Protein AF-A0A4U7B3A9-F1 (afdb_monomer_lite)

Radius of gyration: 23.42 Å; chains: 1; bounding box: 42×22×64 Å

Secondary structure (DSSP, 8-state):
----PPPHHHHHHHHHHHHTT--HHHHHHHH---HHHHHHHHHHHHHHSSSS--GGGS-----SS-HHHHHHHHHHHHH-TT--GGG-

Foldseek 3Di:
DPPDDDDPVLLVLLVVCVVVVHDLVVSCVVSVDDSVLSVQQNVCCVPPVGSHHPPVVPPDDDPPADVVNVVVVVVVCVVPVPDDPVVD

Structure (mmCIF, N/CA/C/O backbone):
data_AF-A0A4U7B3A9-F1
#
_entry.id   AF-A0A4U7B3A9-F1
#
loop_
_atom_site.group_PDB
_atom_site.id
_atom_site.type_symbol
_atom_site.label_atom_id
_atom_site.label_alt_id
_atom_site.label_comp_id
_atom_site.label_asym_id
_atom_site.label_entity_id
_atom_site.label_seq_id
_atom_site.pdbx_PDB_ins_code
_atom_site.Cartn_x
_atom_site.Cartn_y
_atom_site.Cartn_z
_atom_site.occupancy
_atom_site.B_iso_or_equiv
_atom_site.auth_seq_id
_atom_site.auth_comp_id
_atom_site.auth_asym_id
_atom_site.auth_atom_id
_atom_site.pdbx_PDB_model_num
ATOM 1 N N . MET A 1 1 ? -1.925 -6.019 -12.274 1.00 43.41 1 MET A N 1
ATOM 2 C CA . MET A 1 1 ? -2.628 -6.300 -11.005 1.00 43.41 1 MET A CA 1
ATOM 3 C C . MET A 1 1 ? -3.332 -5.025 -10.577 1.00 43.41 1 MET A C 1
ATOM 5 O O . MET A 1 1 ? -2.653 -4.046 -10.301 1.00 43.41 1 MET A O 1
ATOM 9 N N . VAL A 1 2 ? -4.664 -4.991 -10.618 1.00 49.78 2 VAL A N 1
ATOM 10 C CA . VAL A 1 2 ? -5.436 -3.867 -10.070 1.00 49.78 2 VAL A CA 1
ATOM 11 C C . VAL A 1 2 ? -5.606 -4.158 -8.584 1.00 49.78 2 VAL A C 1
ATOM 13 O O . VAL A 1 2 ? -6.316 -5.092 -8.220 1.00 49.78 2 VAL A O 1
ATOM 16 N N . TYR A 1 3 ? -4.890 -3.436 -7.724 1.00 56.53 3 TYR A N 1
ATOM 17 C CA . TYR A 1 3 ? -5.071 -3.572 -6.281 1.00 56.53 3 TYR A CA 1
ATOM 18 C C . TYR A 1 3 ? -6.471 -3.076 -5.923 1.00 56.53 3 TYR A C 1
ATOM 20 O O . TYR A 1 3 ? -6.798 -1.907 -6.128 1.00 56.53 3 TYR A O 1
ATOM 28 N N . ARG A 1 4 ? -7.320 -3.971 -5.413 1.00 73.31 4 ARG A N 1
ATOM 29 C CA . ARG A 1 4 ? -8.648 -3.590 -4.934 1.00 73.31 4 ARG A CA 1
ATOM 30 C C . ARG A 1 4 ? -8.471 -2.824 -3.624 1.00 73.31 4 ARG A C 1
ATOM 32 O O . ARG A 1 4 ? -8.068 -3.409 -2.621 1.00 73.31 4 ARG A O 1
ATOM 39 N N . ARG A 1 5 ? -8.722 -1.514 -3.657 1.00 84.00 5 ARG A N 1
ATOM 40 C CA . ARG A 1 5 ? -8.714 -0.661 -2.460 1.00 84.00 5 ARG A CA 1
ATOM 41 C C . ARG A 1 5 ? -9.795 -1.131 -1.486 1.00 84.00 5 ARG A C 1
ATOM 43 O O . ARG A 1 5 ? -10.815 -1.684 -1.905 1.00 84.00 5 ARG A O 1
ATOM 50 N N . ILE A 1 6 ? -9.556 -0.934 -0.191 1.00 89.94 6 ILE A N 1
ATOM 51 C CA . ILE A 1 6 ? -10.596 -1.173 0.814 1.00 89.94 6 ILE A CA 1
ATOM 52 C C . ILE A 1 6 ? -11.719 -0.143 0.654 1.00 89.94 6 ILE A C 1
ATOM 54 O O . ILE A 1 6 ? -11.502 0.934 0.100 1.00 89.94 6 ILE A O 1
ATOM 58 N N . ALA A 1 7 ? -12.917 -0.494 1.125 1.00 90.19 7 ALA A N 1
ATOM 59 C CA . ALA A 1 7 ? -14.052 0.422 1.142 1.00 90.19 7 ALA A CA 1
ATOM 60 C C . ALA A 1 7 ? -13.709 1.702 1.922 1.00 90.19 7 ALA A C 1
ATOM 62 O O . ALA A 1 7 ? -13.008 1.643 2.936 1.00 90.19 7 ALA A O 1
ATOM 63 N N . GLU A 1 8 ? -14.223 2.833 1.453 1.00 90.19 8 GLU A N 1
ATOM 64 C CA . GLU A 1 8 ? -13.868 4.165 1.950 1.00 90.19 8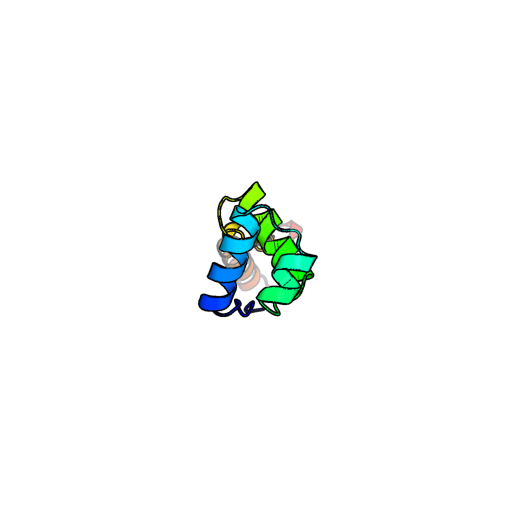 GLU A CA 1
ATOM 65 C C . GLU A 1 8 ? -14.228 4.356 3.430 1.00 90.19 8 GLU A C 1
ATOM 67 O O . GLU A 1 8 ? -13.405 4.827 4.211 1.00 90.19 8 GLU A O 1
ATOM 72 N N . ASP A 1 9 ? -15.379 3.838 3.863 1.00 91.69 9 ASP A N 1
ATOM 73 C CA . ASP A 1 9 ? -15.797 3.870 5.272 1.00 91.69 9 ASP A CA 1
ATOM 74 C C . ASP A 1 9 ? -14.790 3.168 6.193 1.00 91.69 9 ASP A C 1
ATOM 76 O O . ASP A 1 9 ? -14.434 3.660 7.267 1.00 91.69 9 ASP A O 1
ATOM 80 N N . LYS A 1 10 ? -14.278 2.013 5.750 1.00 93.12 10 LYS A N 1
ATOM 81 C CA . LYS A 1 10 ? -13.272 1.254 6.501 1.00 93.12 10 LYS A CA 1
ATOM 82 C C . LYS A 1 10 ? -11.929 1.967 6.502 1.00 93.12 10 LYS A C 1
ATOM 84 O O . LYS A 1 10 ? -11.226 1.913 7.506 1.00 93.12 10 LYS A O 1
ATOM 89 N N . LEU A 1 11 ? -11.574 2.624 5.400 1.00 93.38 11 LEU A N 1
ATOM 90 C CA . LEU A 1 11 ? -10.351 3.411 5.309 1.00 93.38 11 LEU A CA 1
ATOM 91 C C . LEU A 1 11 ? -10.370 4.562 6.317 1.00 93.38 11 LEU A C 1
ATOM 93 O O . LEU A 1 11 ? -9.429 4.699 7.093 1.00 93.38 11 LEU A O 1
ATOM 97 N N . ASN A 1 12 ? -11.464 5.320 6.364 1.00 94.12 12 ASN A N 1
ATOM 98 C CA . ASN A 1 12 ? -11.628 6.434 7.295 1.00 94.12 12 ASN A CA 1
ATOM 99 C C . ASN A 1 12 ? -11.566 5.967 8.754 1.00 94.12 12 ASN A C 1
ATOM 101 O O . ASN A 1 12 ? -10.875 6.578 9.568 1.00 94.12 12 ASN A O 1
ATOM 105 N N . ALA A 1 13 ? -12.205 4.839 9.077 1.00 95.06 13 ALA A N 1
ATOM 106 C CA . ALA A 1 13 ? -12.138 4.254 10.416 1.00 95.06 13 ALA A CA 1
ATOM 107 C C . ALA A 1 13 ? -10.713 3.809 10.802 1.00 95.06 13 ALA A C 1
ATOM 109 O O . ALA A 1 13 ? -10.290 4.006 11.942 1.00 95.06 13 ALA A O 1
ATOM 110 N N . VAL A 1 14 ? -9.954 3.240 9.857 1.00 95.19 14 VAL A N 1
ATOM 111 C CA . VAL A 1 14 ? -8.543 2.879 10.070 1.00 95.19 14 VAL A CA 1
ATOM 112 C C . VAL A 1 14 ? -7.691 4.126 10.298 1.00 95.19 14 VAL A C 1
ATOM 114 O O . VAL A 1 14 ? -6.934 4.161 11.264 1.00 95.19 14 VAL A O 1
ATOM 117 N N . ILE A 1 15 ? -7.828 5.153 9.453 1.00 95.00 15 ILE A N 1
ATOM 118 C CA . ILE A 1 15 ? -7.077 6.412 9.577 1.00 95.00 15 ILE A CA 1
ATOM 119 C C . ILE A 1 15 ? -7.366 7.072 10.927 1.00 95.00 15 ILE A C 1
ATOM 121 O O . ILE A 1 15 ? -6.434 7.461 11.624 1.00 95.00 15 ILE A O 1
ATOM 125 N N . TYR A 1 16 ? -8.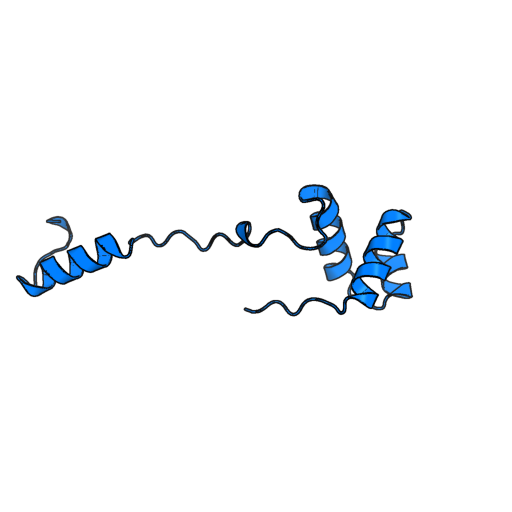636 7.135 11.330 1.00 96.00 16 TYR A N 1
ATOM 126 C CA . TYR A 1 16 ? -9.033 7.684 12.623 1.00 96.00 16 TYR A CA 1
ATOM 127 C C . TYR A 1 16 ? -8.405 6.914 13.792 1.00 96.00 16 TYR A C 1
ATOM 129 O O . TYR A 1 16 ? -7.786 7.513 14.669 1.00 96.00 16 TYR A O 1
ATOM 137 N N . GLY A 1 17 ? -8.488 5.578 13.782 1.00 94.69 17 GLY A N 1
ATOM 138 C CA . GLY A 1 17 ? -7.876 4.749 14.824 1.00 94.69 17 GLY A CA 1
ATOM 139 C C . GLY A 1 17 ? -6.359 4.944 14.920 1.00 94.69 17 GLY A C 1
ATOM 140 O O . GLY A 1 17 ? -5.814 5.053 16.020 1.00 94.69 17 GLY A O 1
ATOM 141 N N . LEU A 1 18 ? -5.679 5.055 13.775 1.00 94.00 18 LEU A N 1
ATOM 142 C CA . LEU A 1 18 ? -4.246 5.348 13.715 1.00 94.00 18 LEU A CA 1
ATOM 143 C C . LEU A 1 18 ? -3.918 6.756 14.234 1.00 94.00 18 LEU A C 1
ATOM 145 O O . LEU A 1 18 ? -2.970 6.900 15.001 1.00 94.00 18 LEU A O 1
ATOM 149 N N . ALA A 1 19 ? -4.716 7.769 13.884 1.00 93.44 19 ALA A N 1
ATOM 150 C CA . ALA A 1 19 ? -4.553 9.141 14.370 1.00 93.44 19 ALA A CA 1
ATOM 151 C C . ALA A 1 19 ? -4.738 9.249 15.895 1.00 93.44 19 ALA A C 1
ATOM 153 O O . ALA A 1 19 ? -4.052 10.027 16.551 1.00 93.44 19 ALA A O 1
ATOM 154 N N . CYS A 1 20 ? -5.604 8.415 16.479 1.00 94.31 20 CYS A N 1
ATOM 155 C CA . CYS A 1 20 ? -5.762 8.284 17.929 1.00 94.31 20 CYS A CA 1
ATOM 156 C C . CYS A 1 20 ? -4.628 7.494 18.618 1.00 94.31 20 CYS A C 1
ATOM 158 O O . CYS A 1 20 ? -4.716 7.233 19.817 1.00 94.31 20 CYS A O 1
ATOM 160 N N . GLY A 1 21 ? -3.592 7.065 17.889 1.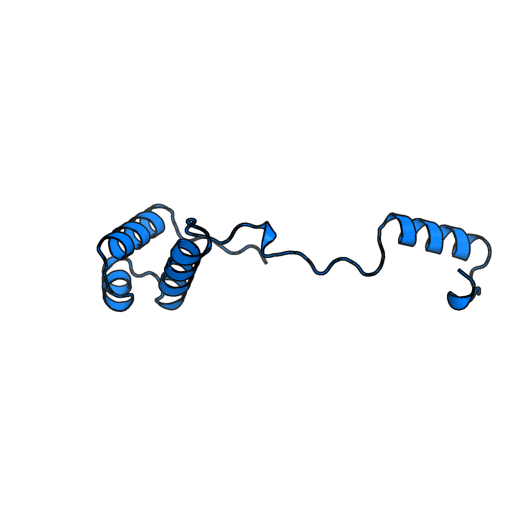00 93.06 21 GLY A N 1
ATOM 161 C CA . GLY A 1 21 ? -2.463 6.312 18.444 1.00 93.06 21 GLY A CA 1
ATOM 162 C C . GLY A 1 21 ? -2.789 4.856 18.794 1.00 93.06 21 GLY A C 1
ATOM 163 O O . GLY A 1 21 ? -2.076 4.232 19.581 1.00 93.06 21 GLY A O 1
ATOM 164 N N . GLN A 1 22 ? -3.866 4.289 18.241 1.00 94.56 22 GLN A N 1
ATOM 165 C CA . GLN A 1 22 ? -4.230 2.900 18.513 1.00 94.56 22 GLN A CA 1
ATOM 166 C C . GLN A 1 22 ? -3.254 1.917 17.849 1.00 94.56 22 GLN A C 1
ATOM 168 O O . GLN A 1 22 ? -2.752 2.126 16.740 1.00 94.56 22 GLN A O 1
ATOM 173 N N . SER A 1 23 ? -3.027 0.782 18.516 1.00 94.19 23 SER A N 1
ATOM 174 C CA . SER A 1 23 ? -2.241 -0.318 17.948 1.00 94.19 23 SER A CA 1
ATOM 175 C C . SER A 1 23 ? -2.966 -0.996 16.780 1.00 94.19 23 SER A C 1
ATOM 177 O O . SER A 1 23 ? -4.197 -1.032 16.735 1.00 94.19 23 SER A O 1
ATOM 179 N N . ASP A 1 24 ? -2.215 -1.643 15.881 1.00 93.12 24 ASP A N 1
ATOM 180 C CA . ASP A 1 24 ? -2.794 -2.407 14.756 1.00 93.12 24 ASP A CA 1
ATOM 181 C C . ASP A 1 24 ? -3.814 -3.449 15.209 1.00 93.12 24 ASP A C 1
ATOM 183 O O . ASP A 1 24 ? -4.814 -3.692 14.538 1.00 93.12 24 ASP A O 1
ATOM 187 N N . CYS A 1 25 ? -3.565 -4.076 16.361 1.00 95.88 25 CYS A N 1
ATOM 188 C CA . CYS A 1 25 ? -4.470 -5.061 16.934 1.00 95.88 25 CYS A CA 1
ATOM 189 C C . CYS A 1 25 ? -5.801 -4.434 17.363 1.00 95.88 25 CYS A C 1
ATOM 191 O O . CYS A 1 25 ? -6.845 -5.048 17.155 1.00 95.88 25 CYS A O 1
ATOM 193 N N . ALA A 1 26 ? -5.777 -3.234 17.945 1.00 95.12 26 ALA A N 1
ATOM 194 C CA . ALA A 1 26 ? -6.991 -2.526 18.339 1.00 95.12 26 ALA A CA 1
ATOM 195 C C . ALA A 1 26 ? -7.797 -2.079 17.110 1.00 95.12 26 ALA A C 1
ATOM 197 O O . ALA A 1 26 ? -8.989 -2.368 17.030 1.00 95.12 26 ALA A O 1
ATOM 198 N N . VAL A 1 27 ? -7.128 -1.489 16.114 1.00 94.81 27 VAL A N 1
ATOM 199 C CA . VAL A 1 27 ? -7.761 -1.055 14.857 1.00 94.81 27 VAL A CA 1
ATOM 200 C C . VAL A 1 27 ? -8.337 -2.244 14.082 1.00 94.81 27 VAL A C 1
ATOM 202 O O . VAL A 1 27 ? -9.430 -2.165 13.527 1.00 94.81 27 VAL A O 1
ATOM 205 N N . HIS A 1 28 ? -7.650 -3.388 14.076 1.00 95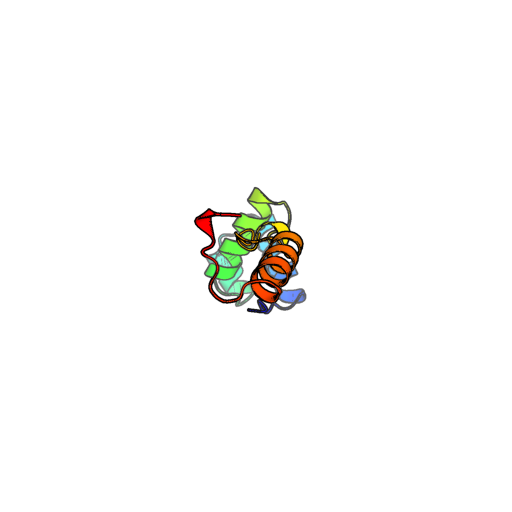.88 28 HIS A N 1
ATOM 206 C CA . HIS A 1 28 ? -8.163 -4.615 13.467 1.00 95.88 28 HIS A CA 1
ATOM 207 C C . HIS A 1 28 ? -9.473 -5.078 14.113 1.00 95.88 28 HIS A C 1
ATOM 209 O O . HIS A 1 28 ? -10.413 -5.425 13.400 1.00 95.88 28 HIS A O 1
ATOM 215 N N . ARG A 1 29 ? -9.550 -5.064 15.450 1.00 95.31 29 ARG A N 1
ATOM 216 C CA . ARG A 1 29 ? -10.753 -5.488 16.182 1.00 95.31 29 ARG A CA 1
ATOM 217 C C . ARG A 1 29 ? -11.954 -4.584 15.906 1.00 95.31 29 ARG A C 1
ATOM 219 O O . ARG A 1 29 ? -13.065 -5.093 15.857 1.00 95.31 29 ARG A O 1
ATOM 226 N N . SER A 1 30 ? -11.743 -3.280 15.720 1.00 93.81 30 SER A N 1
ATOM 227 C CA . SER A 1 30 ? -12.832 -2.328 15.462 1.00 93.81 30 SER A CA 1
ATOM 228 C C . SER A 1 30 ? -13.273 -2.284 13.997 1.00 93.81 30 SER A C 1
ATOM 230 O O . SER A 1 30 ? -14.457 -2.131 13.720 1.00 93.81 30 SER A O 1
ATOM 232 N N . THR A 1 31 ? -12.344 -2.434 13.048 1.00 92.50 31 THR A N 1
ATOM 233 C CA . THR A 1 31 ? -12.619 -2.231 11.609 1.00 92.50 31 THR A CA 1
ATOM 234 C C . THR A 1 31 ? -12.759 -3.527 10.805 1.00 92.50 31 THR A C 1
ATOM 236 O O . THR A 1 31 ? -13.191 -3.500 9.648 1.00 92.50 31 THR A O 1
ATOM 239 N N . ALA A 1 32 ? -12.365 -4.667 11.386 1.00 93.81 32 ALA A N 1
ATOM 240 C CA . ALA A 1 32 ? -12.236 -5.963 10.715 1.00 93.81 32 ALA A CA 1
ATOM 241 C C . ALA A 1 32 ? -11.336 -5.935 9.456 1.00 93.81 32 ALA A C 1
ATOM 243 O O . ALA A 1 32 ? -11.442 -6.796 8.581 1.00 93.81 32 ALA A O 1
ATOM 244 N N . VAL A 1 33 ? -10.437 -4.950 9.342 1.00 93.06 33 VAL A N 1
ATOM 245 C CA . VAL A 1 33 ? -9.433 -4.867 8.271 1.00 93.06 33 VAL A CA 1
ATOM 246 C C . VAL A 1 33 ? -8.220 -5.714 8.648 1.00 93.06 33 VAL A C 1
ATOM 248 O O . VAL A 1 33 ? -7.816 -5.751 9.809 1.00 93.06 33 VAL A O 1
ATOM 251 N N . ALA A 1 34 ? -7.620 -6.415 7.685 1.00 93.94 34 ALA A N 1
ATOM 252 C CA . ALA A 1 34 ? -6.448 -7.245 7.943 1.00 93.94 34 ALA A CA 1
ATOM 253 C C . ALA A 1 34 ? -5.286 -6.417 8.520 1.00 93.94 34 ALA A C 1
ATOM 255 O O . ALA A 1 34 ? -4.955 -5.345 8.013 1.00 93.94 34 ALA A O 1
ATOM 256 N N . ARG A 1 35 ? -4.610 -6.950 9.545 1.00 93.12 35 ARG A N 1
ATOM 257 C CA . ARG A 1 35 ? -3.479 -6.273 10.210 1.00 93.12 35 ARG A CA 1
ATOM 258 C C . ARG A 1 35 ? -2.357 -5.885 9.246 1.00 93.12 35 ARG A C 1
ATOM 260 O O . ARG A 1 35 ? -1.769 -4.823 9.403 1.00 93.12 35 ARG A O 1
ATOM 267 N N . GLY A 1 36 ? -2.092 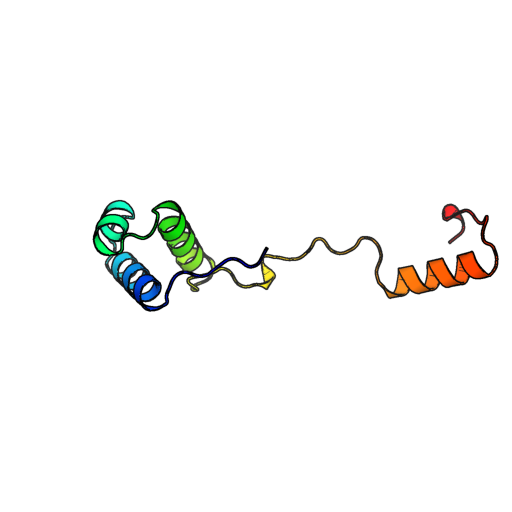-6.713 8.231 1.00 93.31 36 GLY A N 1
ATOM 268 C CA . GLY A 1 36 ? -1.119 -6.396 7.182 1.00 93.31 36 GLY A CA 1
ATOM 269 C C . GLY A 1 36 ? -1.492 -5.131 6.406 1.00 93.31 36 GLY A C 1
ATOM 270 O O . GLY A 1 36 ? -0.649 -4.264 6.219 1.00 93.31 36 GLY A O 1
ATOM 271 N N . THR A 1 37 ? -2.768 -4.981 6.043 1.00 92.75 37 THR A N 1
ATOM 272 C CA . THR A 1 37 ? -3.283 -3.786 5.362 1.00 92.75 37 THR A CA 1
ATOM 273 C C . THR A 1 37 ? -3.192 -2.547 6.248 1.00 92.75 37 THR A C 1
ATOM 275 O O . THR A 1 37 ? -2.733 -1.511 5.782 1.00 92.75 37 THR A O 1
ATOM 278 N N . ILE A 1 38 ? -3.561 -2.652 7.530 1.00 94.56 38 ILE A N 1
ATOM 279 C CA . ILE A 1 38 ? -3.449 -1.541 8.493 1.00 94.56 38 ILE A CA 1
ATOM 280 C C . ILE A 1 38 ? -1.987 -1.103 8.628 1.00 94.56 38 ILE A C 1
ATOM 282 O O . ILE A 1 38 ? -1.693 0.086 8.543 1.00 94.56 38 ILE A O 1
ATOM 286 N N . ARG A 1 39 ? -1.060 -2.061 8.756 1.00 94.44 39 ARG A N 1
ATOM 287 C CA . ARG A 1 39 ? 0.380 -1.784 8.807 1.00 94.44 39 ARG A CA 1
ATOM 288 C C . ARG A 1 39 ? 0.865 -1.079 7.541 1.00 94.44 39 ARG A C 1
ATOM 290 O O . ARG A 1 39 ? 1.607 -0.111 7.647 1.00 94.44 39 ARG A O 1
ATOM 297 N N . SER A 1 40 ? 0.451 -1.539 6.359 1.00 92.38 40 SER A N 1
ATOM 298 C CA . SER A 1 40 ? 0.790 -0.882 5.091 1.00 92.38 40 SER A CA 1
ATOM 299 C C . SER A 1 40 ? 0.268 0.553 5.030 1.00 92.38 40 SER A C 1
ATOM 301 O O . SER A 1 40 ? 1.006 1.432 4.603 1.00 92.38 40 SER A O 1
ATOM 303 N N . ILE A 1 41 ? -0.963 0.798 5.492 1.00 92.94 41 ILE A N 1
ATOM 304 C CA . ILE A 1 41 ? -1.555 2.143 5.546 1.00 92.94 41 ILE A CA 1
ATOM 305 C C . ILE A 1 41 ? -0.790 3.030 6.532 1.00 92.94 41 ILE A C 1
ATOM 307 O O . ILE A 1 41 ? -0.460 4.154 6.177 1.00 92.94 41 ILE A O 1
ATOM 311 N N . ARG A 1 42 ? -0.445 2.533 7.732 1.00 93.44 42 ARG A N 1
ATOM 312 C CA . ARG A 1 42 ? 0.374 3.291 8.695 1.00 93.44 42 ARG A CA 1
ATOM 313 C C . ARG A 1 42 ? 1.701 3.710 8.070 1.00 93.44 42 ARG A C 1
ATOM 315 O O . ARG A 1 42 ? 2.022 4.889 8.087 1.00 93.44 42 ARG A O 1
ATOM 322 N N . LEU A 1 43 ? 2.437 2.760 7.493 1.00 92.12 43 LEU A N 1
ATOM 323 C CA . LEU A 1 43 ? 3.718 3.055 6.848 1.00 92.12 43 LEU A CA 1
ATOM 324 C C . LEU A 1 43 ? 3.533 4.063 5.708 1.00 92.12 43 LEU A C 1
ATOM 326 O O . LEU A 1 43 ? 4.308 5.000 5.578 1.00 92.12 43 LEU A O 1
ATOM 330 N N . SER A 1 44 ? 2.483 3.908 4.902 1.00 91.44 44 SER A N 1
ATOM 331 C CA . SER A 1 44 ? 2.188 4.851 3.824 1.00 91.44 44 SER A CA 1
ATOM 332 C C . SER A 1 44 ? 1.936 6.267 4.348 1.00 91.44 44 SER A C 1
ATOM 334 O O . SER A 1 44 ? 2.488 7.220 3.807 1.00 91.44 44 SER A O 1
ATOM 336 N N . LEU A 1 45 ? 1.165 6.406 5.429 1.00 91.19 45 LEU A N 1
ATOM 337 C CA . LEU A 1 45 ? 0.910 7.694 6.072 1.00 91.19 45 LEU A CA 1
ATOM 338 C C . LEU A 1 45 ? 2.187 8.299 6.669 1.00 91.19 45 LEU A C 1
ATOM 340 O O . LEU A 1 45 ? 2.389 9.501 6.555 1.00 91.19 45 LEU A O 1
ATOM 344 N N . GLU A 1 46 ? 3.060 7.483 7.264 1.00 90.50 46 GLU A N 1
ATOM 345 C CA . GLU A 1 46 ? 4.338 7.935 7.830 1.00 90.50 46 GLU A CA 1
ATOM 346 C C . GLU A 1 46 ? 5.316 8.436 6.757 1.00 90.50 46 GLU A C 1
ATOM 348 O O . GLU A 1 46 ? 5.989 9.443 6.963 1.00 90.50 46 GLU A O 1
ATOM 353 N N . PHE A 1 47 ? 5.408 7.747 5.614 1.00 89.19 47 PHE A N 1
ATOM 354 C CA . PHE A 1 47 ? 6.399 8.059 4.577 1.00 89.19 47 PHE A CA 1
ATOM 355 C C . PHE A 1 47 ? 5.898 9.014 3.491 1.00 89.19 47 PHE A C 1
ATOM 357 O O . PHE A 1 47 ? 6.697 9.756 2.922 1.00 89.19 47 PHE A O 1
ATOM 364 N N . PHE A 1 48 ? 4.605 8.980 3.170 1.00 87.88 48 PHE A N 1
ATOM 365 C CA . PHE A 1 48 ? 4.032 9.695 2.026 1.00 87.88 48 PHE A CA 1
ATOM 366 C C . PH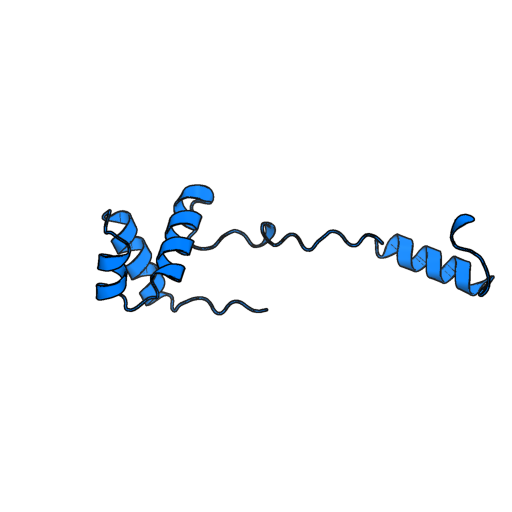E A 1 48 ? 2.896 10.649 2.407 1.00 87.88 48 PHE A C 1
ATOM 368 O O . PHE A 1 48 ? 2.364 11.311 1.523 1.00 87.88 48 PHE A O 1
ATOM 375 N N . SER A 1 49 ? 2.498 10.720 3.685 1.00 88.25 49 SER A N 1
ATOM 376 C CA . SER A 1 49 ? 1.330 11.492 4.156 1.00 88.25 49 SER A CA 1
ATOM 377 C C . SER A 1 49 ? 0.004 11.108 3.482 1.00 88.25 49 SER A C 1
ATOM 379 O O . SER A 1 49 ? -1.000 11.804 3.624 1.00 88.25 49 SER A O 1
ATOM 381 N N . GLU A 1 50 ? -0.023 9.976 2.778 1.00 89.12 50 GLU A N 1
ATOM 382 C CA . GLU A 1 50 ? -1.171 9.457 2.042 1.00 89.12 50 GLU A CA 1
ATOM 383 C C . GLU A 1 50 ? -1.448 8.006 2.465 1.00 89.12 50 GLU A C 1
ATOM 385 O O . GLU A 1 50 ? -0.512 7.240 2.710 1.00 89.12 50 GLU A O 1
ATOM 390 N N . PRO A 1 51 ? -2.721 7.573 2.540 1.00 86.69 51 PRO A N 1
ATOM 391 C CA . PRO A 1 51 ? -3.072 6.220 2.981 1.00 86.69 51 PRO A CA 1
ATOM 392 C C . PRO A 1 51 ? -2.614 5.120 2.018 1.00 86.69 51 PRO A C 1
ATOM 394 O O . PRO A 1 51 ? -2.512 3.955 2.406 1.00 86.69 51 PRO A O 1
ATOM 397 N N . TYR A 1 52 ? -2.355 5.484 0.765 1.00 86.50 52 TYR A N 1
ATOM 398 C CA . TYR A 1 52 ? -1.783 4.611 -0.244 1.00 86.50 52 TYR A CA 1
ATOM 399 C C . TYR A 1 52 ? -0.573 5.303 -0.856 1.00 86.50 52 TYR A C 1
ATOM 401 O O . TYR A 1 52 ? -0.623 6.514 -1.055 1.00 86.50 52 TYR A O 1
ATOM 409 N N . PRO A 1 53 ? 0.488 4.558 -1.191 1.00 77.88 53 PRO A N 1
ATOM 410 C CA . PRO A 1 53 ? 1.654 5.160 -1.799 1.00 77.88 53 PRO A CA 1
ATOM 411 C C . PRO A 1 53 ? 1.287 5.734 -3.177 1.00 77.88 53 PRO A C 1
ATOM 413 O O . PRO A 1 53 ? 0.458 5.147 -3.891 1.00 77.88 53 PRO A O 1
ATOM 416 N N . PRO A 1 54 ? 1.919 6.846 -3.584 1.00 74.50 54 PRO A N 1
ATOM 417 C CA . PRO A 1 54 ? 1.667 7.450 -4.881 1.00 74.50 54 PRO A CA 1
ATOM 418 C C . PRO A 1 54 ? 2.003 6.457 -5.996 1.00 74.50 54 PRO A C 1
ATOM 420 O O . PRO A 1 54 ? 2.960 5.682 -5.899 1.00 74.50 54 PRO A O 1
ATOM 423 N N . VAL A 1 55 ? 1.225 6.491 -7.083 1.00 69.00 55 VAL A N 1
ATOM 424 C CA . VAL A 1 55 ? 1.332 5.553 -8.222 1.00 69.00 55 VAL A CA 1
ATOM 425 C C . VAL A 1 55 ? 2.744 5.538 -8.818 1.00 69.00 55 VAL A C 1
ATOM 427 O O . VAL A 1 55 ? 3.200 4.515 -9.325 1.00 69.00 55 VAL A O 1
ATOM 430 N N . GLU A 1 56 ? 3.473 6.644 -8.685 1.00 66.69 56 GLU A N 1
ATOM 431 C CA . GLU A 1 56 ? 4.859 6.783 -9.125 1.00 66.69 56 GLU A CA 1
ATOM 432 C C . GLU A 1 56 ? 5.850 5.875 -8.392 1.00 66.69 56 GLU A C 1
ATOM 434 O O . GLU A 1 56 ? 6.927 5.627 -8.923 1.00 66.69 56 GLU A O 1
ATOM 439 N N . THR A 1 57 ? 5.519 5.336 -7.215 1.00 58.25 57 THR A N 1
ATOM 440 C CA . THR A 1 57 ? 6.348 4.306 -6.558 1.00 58.25 57 THR A CA 1
ATOM 441 C C . THR A 1 57 ? 6.354 2.995 -7.341 1.00 58.25 57 THR A C 1
ATOM 443 O O . THR A 1 57 ? 7.350 2.273 -7.339 1.00 58.25 57 THR A O 1
ATOM 446 N N . HIS A 1 58 ? 5.302 2.725 -8.118 1.00 57.22 58 HIS A N 1
ATOM 447 C CA . HIS A 1 58 ? 5.269 1.650 -9.102 1.00 57.22 58 HIS A CA 1
ATOM 448 C C . HIS A 1 58 ? 5.922 2.095 -10.411 1.00 57.22 58 HIS A C 1
ATOM 450 O O . HIS A 1 58 ? 5.340 1.920 -11.488 1.00 57.22 58 HIS A O 1
ATOM 456 N N . LYS A 1 59 ? 7.136 2.666 -10.355 1.00 58.53 59 LYS A N 1
ATOM 457 C CA . LYS A 1 59 ? 7.930 2.836 -11.576 1.00 58.53 59 LYS A CA 1
ATOM 458 C C . LYS A 1 59 ? 8.071 1.451 -12.186 1.00 58.53 59 LYS A C 1
ATOM 460 O O . LYS A 1 59 ? 8.802 0.603 -11.679 1.00 58.53 59 LYS A O 1
ATOM 465 N N . ARG A 1 60 ? 7.342 1.214 -13.280 1.00 58.72 60 ARG A N 1
ATOM 466 C CA . ARG A 1 60 ? 7.641 0.112 -14.187 1.00 58.72 60 ARG A CA 1
ATOM 467 C C . ARG A 1 60 ? 9.139 0.199 -14.444 1.00 58.72 60 ARG A C 1
ATOM 469 O O . ARG A 1 60 ? 9.639 1.301 -14.688 1.00 58.72 60 ARG A O 1
ATOM 476 N N . HIS A 1 61 ? 9.847 -0.924 -14.356 1.00 61.97 61 HIS A N 1
ATOM 477 C CA . HIS A 1 61 ? 11.228 -0.962 -14.819 1.00 61.97 61 HIS A CA 1
ATOM 478 C C . HIS A 1 61 ? 11.271 -0.271 -16.180 1.00 61.97 61 HIS A C 1
ATOM 480 O O . HIS A 1 61 ? 10.484 -0.615 -17.069 1.00 61.97 61 HIS A O 1
ATOM 486 N N . LYS A 1 62 ? 12.108 0.769 -16.300 1.00 64.75 62 LYS A N 1
ATOM 487 C CA . LYS A 1 62 ? 12.287 1.467 -17.573 1.00 64.75 62 LYS A CA 1
ATOM 488 C C . LYS A 1 62 ? 12.585 0.390 -18.610 1.00 64.75 62 LYS A C 1
ATOM 490 O O . LYS A 1 62 ? 13.468 -0.441 -18.383 1.00 64.75 62 LYS A O 1
ATOM 495 N N . ARG A 1 63 ? 11.800 0.347 -19.691 1.00 67.00 63 ARG A N 1
ATOM 496 C CA . ARG A 1 63 ? 12.077 -0.580 -20.790 1.00 67.00 63 ARG A CA 1
ATOM 497 C C . ARG A 1 63 ? 13.523 -0.334 -21.221 1.00 67.00 63 ARG A C 1
ATOM 499 O O . ARG A 1 63 ? 13.910 0.821 -21.386 1.00 67.00 63 ARG A O 1
ATOM 506 N N . LYS A 1 64 ? 14.315 -1.402 -21.356 1.00 70.56 64 LYS A N 1
ATOM 507 C CA . LYS A 1 64 ? 15.697 -1.297 -21.858 1.00 70.56 64 LYS A CA 1
ATOM 508 C C . LYS A 1 64 ? 15.731 -0.689 -23.267 1.00 70.56 64 LYS A C 1
ATOM 510 O O . LYS A 1 64 ? 16.701 -0.037 -23.617 1.00 70.56 64 LYS A O 1
ATOM 515 N N . ILE A 1 65 ? 14.648 -0.871 -24.022 1.00 76.00 65 ILE A N 1
ATOM 516 C CA . ILE A 1 65 ? 14.434 -0.349 -25.370 1.00 76.00 65 ILE A CA 1
ATOM 517 C C . ILE A 1 65 ? 13.296 0.673 -25.297 1.00 76.00 65 ILE A C 1
ATOM 519 O O . ILE A 1 65 ? 12.199 0.367 -24.816 1.00 76.00 65 ILE A O 1
ATOM 523 N N . THR A 1 66 ? 13.569 1.907 -25.714 1.00 79.50 66 THR A N 1
ATOM 524 C CA . THR A 1 66 ? 12.531 2.932 -25.882 1.00 79.50 66 THR A CA 1
ATOM 525 C C . THR A 1 66 ? 11.744 2.658 -27.170 1.00 79.50 66 THR A C 1
ATOM 527 O O . THR A 1 66 ? 12.305 2.066 -28.086 1.00 79.50 66 THR A O 1
ATOM 530 N N . PRO A 1 67 ? 10.481 3.110 -27.291 1.00 80.00 67 PRO A N 1
ATOM 531 C CA . PRO A 1 67 ? 9.694 2.924 -28.519 1.00 80.00 67 PRO A CA 1
ATOM 532 C C . PRO A 1 67 ? 10.402 3.472 -29.766 1.00 80.00 67 PRO A C 1
ATOM 534 O O . PRO A 1 67 ? 10.398 2.851 -30.815 1.00 80.00 67 PRO A O 1
ATOM 537 N N . PHE A 1 68 ? 11.108 4.593 -29.613 1.00 80.81 68 PHE A N 1
ATOM 538 C CA . PHE A 1 68 ? 11.937 5.171 -30.670 1.00 80.81 68 PHE A CA 1
ATOM 539 C C . PHE A 1 68 ? 13.099 4.260 -31.099 1.00 80.81 68 PHE A C 1
ATOM 541 O O . PHE A 1 68 ? 13.411 4.157 -32.281 1.00 80.81 68 PHE A O 1
ATOM 548 N N . LEU A 1 69 ? 13.765 3.604 -30.143 1.00 81.81 69 LEU A N 1
ATOM 549 C CA . LEU A 1 69 ? 14.841 2.662 -30.458 1.00 81.81 69 LEU A CA 1
ATOM 550 C C . LEU A 1 69 ? 14.278 1.395 -31.119 1.00 81.81 69 LEU A C 1
ATOM 552 O O . LEU A 1 69 ? 14.904 0.841 -32.011 1.00 81.81 69 LEU A O 1
ATOM 556 N N . GLU A 1 70 ? 13.091 0.961 -30.694 1.00 84.31 70 GLU A N 1
ATOM 557 C CA . GLU A 1 70 ? 12.358 -0.163 -31.283 1.00 84.31 70 GLU A CA 1
ATOM 558 C C . GLU A 1 70 ? 12.019 0.105 -32.755 1.00 84.31 70 GLU A C 1
ATOM 560 O O . GLU A 1 70 ? 12.324 -0.726 -33.604 1.00 84.31 70 GLU A O 1
ATOM 565 N N . GLU A 1 71 ? 11.491 1.290 -33.072 1.00 85.75 71 GLU A N 1
ATOM 566 C CA . GLU A 1 71 ? 11.222 1.720 -34.451 1.00 85.75 71 GLU A CA 1
ATOM 567 C C . GLU A 1 71 ? 12.492 1.720 -35.309 1.00 85.75 71 GLU A C 1
ATOM 569 O O . GLU A 1 71 ? 12.484 1.168 -36.405 1.00 85.75 71 GLU A O 1
ATOM 574 N N . LYS A 1 72 ? 13.606 2.245 -34.786 1.00 81.38 72 LYS A N 1
ATOM 575 C CA . LYS A 1 72 ? 14.890 2.246 -35.503 1.00 81.38 72 LYS A CA 1
ATOM 576 C C . LYS A 1 72 ? 15.458 0.854 -35.750 1.00 81.38 72 LYS A C 1
ATOM 578 O O . LYS A 1 72 ? 16.013 0.606 -36.814 1.00 81.38 72 LYS A O 1
ATOM 583 N N . ILE A 1 73 ? 15.341 -0.049 -34.778 1.00 83.69 73 ILE A N 1
ATOM 584 C CA . ILE A 1 73 ? 15.778 -1.441 -34.941 1.00 83.69 73 ILE A CA 1
ATOM 585 C C . ILE A 1 73 ? 14.927 -2.131 -36.012 1.00 83.69 73 ILE A C 1
ATOM 587 O O . ILE A 1 73 ? 15.463 -2.859 -36.842 1.00 83.69 73 ILE A O 1
ATOM 591 N N . LEU A 1 74 ? 13.613 -1.894 -36.014 1.00 85.56 74 LEU A N 1
ATOM 592 C CA . LEU A 1 74 ? 12.709 -2.459 -37.016 1.00 85.56 74 LEU A CA 1
ATOM 593 C C . LEU A 1 74 ? 12.979 -1.903 -38.417 1.00 85.56 74 LEU A C 1
ATOM 595 O O . LEU A 1 74 ? 12.955 -2.672 -39.373 1.00 85.56 74 LEU A O 1
ATOM 599 N N . GLU A 1 75 ? 13.268 -0.607 -38.538 1.00 84.94 75 GLU A N 1
ATOM 600 C CA . GLU A 1 75 ? 13.668 0.026 -39.799 1.00 84.94 75 GLU A CA 1
ATOM 601 C C . GLU A 1 75 ? 14.985 -0.573 -40.315 1.00 84.94 75 GLU A C 1
ATOM 603 O O . GLU A 1 75 ? 15.027 -1.097 -41.425 1.00 84.94 75 GLU A O 1
ATOM 608 N N . TYR A 1 76 ? 16.022 -0.637 -39.477 1.00 80.44 76 TYR A N 1
ATOM 609 C CA . TYR A 1 76 ? 17.309 -1.246 -39.830 1.00 80.44 76 TYR A CA 1
ATOM 610 C C . TYR A 1 76 ? 17.184 -2.716 -40.276 1.00 80.44 76 TYR A C 1
ATOM 612 O O . TYR A 1 76 ? 17.753 -3.121 -41.291 1.00 80.44 76 TYR A O 1
ATOM 620 N N . LEU A 1 77 ? 16.395 -3.522 -39.556 1.00 81.12 77 LEU A N 1
ATOM 621 C CA . LEU A 1 77 ? 16.160 -4.929 -39.899 1.00 81.12 77 LEU A CA 1
ATOM 622 C C . LEU A 1 77 ? 15.246 -5.112 -41.120 1.00 81.12 77 LEU A C 1
ATOM 624 O O . LEU A 1 77 ? 15.255 -6.187 -41.719 1.00 81.12 77 LEU A O 1
ATOM 628 N N . SER A 1 78 ? 14.454 -4.104 -41.496 1.00 81.50 78 SER A N 1
ATOM 629 C CA . SER A 1 78 ? 13.619 -4.168 -42.701 1.00 81.50 78 SER A CA 1
ATOM 630 C C . SER A 1 78 ? 14.448 -4.115 -43.984 1.00 81.50 78 SER A C 1
ATOM 632 O O . SER A 1 78 ? 14.121 -4.813 -44.944 1.00 81.50 78 SER A O 1
ATOM 634 N N . ASP A 1 79 ? 15.559 -3.376 -43.962 1.00 77.44 79 ASP A N 1
ATOM 635 C CA . ASP A 1 79 ? 16.488 -3.285 -45.087 1.00 77.44 79 ASP A CA 1
ATOM 636 C C . ASP A 1 79 ? 17.436 -4.494 -45.142 1.00 77.44 79 ASP A C 1
ATOM 638 O O . ASP A 1 79 ? 17.769 -4.976 -46.228 1.00 77.44 79 ASP A O 1
ATOM 642 N N . ILE A 1 80 ? 17.863 -5.016 -43.981 1.00 80.12 80 ILE A N 1
ATOM 643 C CA . ILE A 1 80 ? 18.774 -6.168 -43.885 1.00 80.12 80 ILE A CA 1
ATOM 644 C C . ILE A 1 80 ? 18.321 -7.117 -42.754 1.00 80.12 80 ILE A C 1
ATOM 646 O O . ILE A 1 80 ? 18.772 -7.002 -41.612 1.00 80.12 80 ILE A O 1
ATOM 650 N N . PRO A 1 81 ? 17.479 -8.125 -43.046 1.00 74.31 81 PRO A N 1
ATOM 651 C CA . PRO A 1 81 ? 16.848 -8.960 -42.017 1.00 74.31 81 PRO A CA 1
ATOM 652 C C . PRO A 1 81 ? 17.807 -9.911 -41.284 1.00 74.31 81 PRO A C 1
ATOM 654 O O . PRO A 1 81 ? 17.455 -10.454 -40.240 1.00 74.31 81 PRO A O 1
ATOM 657 N N . THR A 1 82 ? 19.012 -10.130 -41.817 1.00 80.25 82 THR A N 1
ATOM 658 C CA . THR A 1 82 ? 20.070 -10.953 -41.203 1.00 80.25 82 THR A CA 1
ATOM 659 C C . THR A 1 82 ? 21.180 -10.129 -40.551 1.00 80.25 82 THR A C 1
ATOM 661 O O . THR A 1 82 ? 22.216 -10.691 -40.199 1.00 80.25 82 THR A O 1
ATOM 664 N N . ALA A 1 83 ? 21.011 -8.810 -40.433 1.00 75.88 83 ALA A N 1
ATOM 665 C CA . ALA A 1 83 ? 22.012 -7.952 -39.819 1.00 75.88 83 ALA A CA 1
ATOM 666 C C . ALA A 1 83 ? 22.170 -8.246 -38.320 1.00 75.88 83 ALA A C 1
ATOM 668 O O . ALA A 1 83 ? 21.205 -8.548 -37.612 1.00 75.88 83 ALA A O 1
ATOM 669 N N . TYR A 1 84 ? 23.407 -8.153 -37.837 1.00 75.75 84 TYR A N 1
ATOM 670 C CA . TYR A 1 84 ? 23.717 -8.306 -36.421 1.00 75.75 84 TYR A CA 1
ATOM 671 C C . TYR A 1 84 ? 23.557 -6.960 -35.709 1.00 75.75 84 TYR A C 1
ATOM 673 O O . TYR A 1 84 ? 23.982 -5.924 -36.206 1.00 75.75 84 TYR A O 1
ATOM 681 N N . LEU A 1 85 ? 22.964 -6.976 -34.513 1.00 68.50 85 LEU A N 1
ATOM 682 C CA . LEU A 1 85 ? 22.683 -5.760 -33.737 1.00 68.50 85 LEU A CA 1
ATOM 683 C C . LEU A 1 85 ? 23.936 -5.060 -33.179 1.00 68.50 85 LEU A C 1
ATOM 685 O O . LEU A 1 85 ? 23.814 -3.946 -32.685 1.00 68.50 85 LEU A O 1
ATOM 689 N N . ASP A 1 86 ? 25.115 -5.686 -33.250 1.00 68.56 86 ASP A N 1
ATOM 690 C CA . ASP A 1 86 ? 26.387 -5.078 -32.828 1.00 68.56 86 ASP A CA 1
ATOM 691 C C . ASP A 1 86 ? 26.866 -3.964 -33.788 1.00 68.56 86 ASP A C 1
ATOM 693 O O . ASP A 1 86 ? 27.805 -3.237 -33.468 1.00 68.56 86 ASP A O 1
ATOM 697 N N . GLU A 1 87 ? 26.229 -3.820 -34.957 1.00 57.88 87 GLU A N 1
ATOM 698 C CA . GLU A 1 87 ? 26.554 -2.821 -35.990 1.00 57.88 87 GLU A CA 1
ATOM 699 C C . GLU A 1 87 ? 25.688 -1.542 -35.918 1.00 57.88 87 GLU A C 1
ATOM 701 O O . GLU A 1 87 ? 25.824 -0.660 -36.769 1.00 57.88 87 GLU A O 1
ATOM 706 N N . LEU A 1 88 ? 24.800 -1.445 -34.919 1.00 58.50 88 LEU A N 1
ATOM 707 C CA . LEU A 1 88 ? 23.790 -0.389 -34.732 1.00 58.50 88 LEU A CA 1
ATOM 708 C C . LEU A 1 88 ? 24.240 0.666 -33.705 1.00 58.50 88 LEU A C 1
ATOM 710 O O . LEU A 1 88 ? 24.058 1.875 -33.983 1.00 58.50 88 LEU A O 1
#

pLDDT: mean 83.13, std 12.79, range [43.41, 96.0]

Organism: NCBI:txid40998

Sequence (88 aa):
MVYRRIAEDKLNAVIYGLACGQSDCAVHRSTAVARGTIRSIRLSLEFFSEPYPPVETHKRHKRKITPFLEEKILEYLSDIPTAYLDEL